Protein AF-A0A285R8T7-F1 (afdb_monomer_lite)

Secondary structure (DSSP, 8-state):
---HHHHHHHHHHHHHHHHH-TTS-HHHHHHHHHHHHHHHTTTTTEEEEEEEPTTS-EEEEEEE-TTTS-HHHHHHHHHHHHHHHHH-HHHHHHHHHHHHHHHHHHHHHHHHHHHHTT--HHHHHHHHT--HHHHHHHHHHHHTSSSHHHHHHHHHHHHHHHHHTT-

Foldseek 3Di:
DDDVVLVVLLVVLLVLVCVVPVVADSVRSVQVLQVVLCVVVVNAQWDFDQDQAPVRHTDTDTGRPVVPDDSVSSSVSSVVVSVVCVVDVPVVVVVVVVVVVVVVLVLLVQLVVCVVVVDDLVVSCVSSVHDSVVSVVSVVVVVVPPPPVVSVVVVVVVVVVVVVVVD

Structure (mmCIF, N/CA/C/O backbone):
data_AF-A0A285R8T7-F1
#
_entry.id   AF-A0A285R8T7-F1
#
loop_
_atom_site.group_PDB
_atom_site.id
_atom_site.type_symbol
_atom_site.label_atom_id
_atom_site.label_alt_id
_atom_site.label_comp_id
_atom_site.label_asym_id
_atom_site.label_entity_id
_atom_site.label_seq_id
_atom_site.pdbx_PDB_ins_code
_atom_site.Cartn_x
_atom_site.Cartn_y
_atom_site.Cartn_z
_atom_site.occupancy
_atom_site.B_iso_or_equiv
_atom_site.auth_seq_id
_atom_site.auth_comp_id
_atom_site.auth_asym_id
_atom_site.auth_atom_id
_atom_site.pdbx_PDB_model_num
ATOM 1 N N . MET A 1 1 ? 15.271 12.298 -16.876 1.00 54.25 1 MET A N 1
ATOM 2 C CA . MET A 1 1 ? 14.530 12.429 -18.155 1.00 54.25 1 MET A CA 1
ATOM 3 C C . MET A 1 1 ? 13.288 11.548 -18.054 1.00 54.25 1 MET A C 1
ATOM 5 O O . MET A 1 1 ? 13.435 10.406 -17.632 1.00 54.25 1 MET A O 1
ATOM 9 N N . ARG A 1 2 ? 12.085 12.080 -18.316 1.00 66.31 2 ARG A N 1
ATOM 10 C CA . ARG A 1 2 ? 10.830 11.311 -18.212 1.00 66.31 2 ARG A CA 1
ATOM 11 C C . ARG A 1 2 ? 10.727 10.376 -19.415 1.00 66.31 2 ARG A C 1
ATOM 13 O O . ARG A 1 2 ? 10.645 10.841 -20.545 1.00 66.31 2 ARG A O 1
ATOM 20 N N . GLU A 1 3 ? 10.788 9.076 -19.171 1.00 82.69 3 GLU A N 1
ATOM 21 C CA . GLU A 1 3 ? 10.690 8.046 -20.201 1.00 82.69 3 GLU A CA 1
ATOM 22 C C . GLU A 1 3 ? 9.263 7.488 -20.184 1.00 82.69 3 GLU A C 1
ATOM 24 O O . GLU A 1 3 ? 8.899 6.763 -19.264 1.00 82.69 3 GLU A O 1
ATOM 29 N N . HIS A 1 4 ? 8.434 7.816 -21.178 1.00 80.50 4 HIS A N 1
ATOM 30 C CA . HIS A 1 4 ? 7.026 7.388 -21.193 1.00 80.50 4 HIS A CA 1
ATOM 31 C C . HIS A 1 4 ? 6.844 5.863 -21.144 1.00 80.50 4 HIS A C 1
ATOM 33 O O . HIS A 1 4 ? 5.879 5.381 -20.552 1.00 80.50 4 HIS A O 1
ATOM 39 N N . ALA A 1 5 ? 7.788 5.100 -21.703 1.00 88.94 5 ALA A N 1
ATOM 40 C CA . ALA A 1 5 ? 7.768 3.641 -21.651 1.00 88.94 5 ALA A CA 1
ATOM 41 C C . ALA A 1 5 ? 7.889 3.090 -20.217 1.00 88.94 5 ALA A C 1
ATOM 43 O O . ALA A 1 5 ? 7.382 2.006 -19.940 1.00 88.94 5 ALA A O 1
ATOM 44 N N . ARG A 1 6 ? 8.480 3.850 -19.284 1.00 89.25 6 ARG A N 1
ATOM 45 C CA . ARG A 1 6 ? 8.614 3.446 -17.879 1.00 89.25 6 ARG A CA 1
ATOM 46 C C . ARG A 1 6 ? 7.274 3.299 -17.177 1.00 89.25 6 ARG A C 1
ATOM 48 O O . ARG A 1 6 ? 7.081 2.354 -16.426 1.00 89.25 6 ARG A O 1
ATOM 55 N N . ILE A 1 7 ? 6.336 4.202 -17.460 1.00 90.56 7 ILE A N 1
ATOM 56 C CA . ILE A 1 7 ? 4.991 4.143 -16.875 1.00 90.56 7 ILE A CA 1
ATOM 57 C C . ILE A 1 7 ? 4.321 2.821 -17.256 1.00 90.56 7 ILE A C 1
ATOM 59 O O . ILE A 1 7 ? 3.736 2.165 -16.404 1.00 90.56 7 ILE A O 1
ATOM 63 N N . GLN A 1 8 ? 4.459 2.403 -18.517 1.00 92.88 8 GLN A N 1
ATOM 64 C CA . GLN A 1 8 ? 3.893 1.138 -18.987 1.00 92.88 8 GLN A CA 1
ATOM 65 C C . GLN A 1 8 ? 4.530 -0.062 -18.284 1.00 92.88 8 GLN A C 1
ATOM 67 O O . GLN A 1 8 ? 3.809 -0.937 -17.823 1.00 92.88 8 GLN A O 1
ATOM 72 N N . ARG A 1 9 ? 5.859 -0.072 -18.113 1.00 95.00 9 ARG A N 1
ATOM 73 C CA . ARG A 1 9 ? 6.549 -1.148 -17.383 1.00 95.00 9 ARG A CA 1
ATOM 74 C C . ARG A 1 9 ? 6.118 -1.226 -15.920 1.00 95.00 9 ARG A C 1
ATOM 76 O O . ARG A 1 9 ? 5.801 -2.311 -15.447 1.00 95.00 9 ARG A O 1
ATOM 83 N N . ILE A 1 10 ? 6.021 -0.086 -15.232 1.00 94.94 10 ILE A N 1
ATOM 84 C CA . ILE A 1 10 ? 5.521 -0.021 -13.850 1.00 94.94 10 ILE A CA 1
ATOM 85 C C . ILE A 1 10 ? 4.093 -0.574 -13.763 1.00 94.94 10 ILE A C 1
ATOM 87 O O . ILE A 1 10 ? 3.811 -1.378 -12.880 1.00 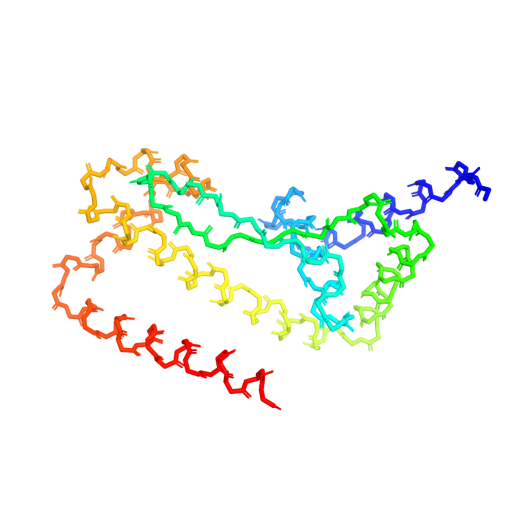94.94 10 ILE A O 1
ATOM 91 N N . LEU A 1 11 ? 3.199 -0.184 -14.678 1.00 94.75 11 LEU A N 1
ATOM 92 C CA . LEU A 1 11 ? 1.827 -0.697 -14.698 1.00 94.75 11 LEU A CA 1
ATOM 93 C C . LEU A 1 11 ? 1.783 -2.212 -14.937 1.00 94.75 11 LEU A C 1
ATOM 95 O O . LEU A 1 11 ? 1.059 -2.903 -14.227 1.00 94.75 11 LEU A O 1
ATOM 99 N N . SER A 1 12 ? 2.590 -2.739 -15.862 1.00 95.88 12 SER A N 1
ATOM 100 C CA . SER A 1 12 ? 2.684 -4.184 -16.104 1.00 95.88 12 SER A CA 1
ATOM 101 C C . SER A 1 12 ? 3.228 -4.954 -14.895 1.00 95.88 12 SER A C 1
ATOM 103 O O . SER A 1 12 ? 2.741 -6.043 -14.590 1.00 95.88 12 SER A O 1
ATOM 105 N N . LEU A 1 13 ? 4.208 -4.397 -14.176 1.00 96.50 13 LEU A N 1
ATOM 106 C CA . LEU A 1 13 ? 4.719 -4.990 -12.937 1.00 96.50 13 LEU A CA 1
ATOM 107 C C . LEU A 1 13 ? 3.644 -5.005 -11.844 1.00 96.50 13 LEU A C 1
ATOM 109 O O . LEU A 1 13 ? 3.430 -6.034 -11.210 1.00 96.50 13 LEU A O 1
ATOM 113 N N . LEU A 1 14 ? 2.924 -3.894 -11.660 1.00 95.62 14 LEU A N 1
ATOM 114 C CA . LEU A 1 14 ? 1.816 -3.808 -10.705 1.00 95.62 14 LEU A CA 1
ATOM 115 C C . LEU A 1 14 ? 0.701 -4.804 -11.029 1.00 95.62 14 LEU A C 1
ATOM 117 O O . LEU A 1 14 ? 0.209 -5.471 -10.125 1.00 95.62 14 LEU A O 1
ATOM 121 N N . GLU A 1 15 ? 0.325 -4.931 -12.302 1.00 94.94 15 GLU A N 1
ATOM 122 C CA . GLU A 1 15 ? -0.657 -5.918 -12.753 1.00 94.94 15 GLU A CA 1
ATOM 123 C C . GLU A 1 15 ? -0.190 -7.347 -12.448 1.00 94.94 15 GLU A C 1
ATOM 125 O O . GLU A 1 15 ? -0.957 -8.137 -11.902 1.00 94.94 15 GLU A O 1
ATOM 130 N N . THR A 1 16 ? 1.080 -7.658 -12.722 1.00 94.50 16 THR A N 1
ATOM 131 C CA . THR A 1 16 ? 1.664 -8.980 -12.445 1.00 94.50 16 THR A CA 1
ATOM 132 C C . THR A 1 16 ? 1.608 -9.316 -10.956 1.00 94.50 16 THR A C 1
ATOM 134 O O . THR A 1 16 ? 1.197 -10.414 -10.588 1.00 94.50 16 THR A O 1
ATOM 137 N N . ILE A 1 17 ? 1.985 -8.373 -10.089 1.00 93.25 17 ILE A N 1
ATOM 138 C CA . ILE A 1 17 ? 1.919 -8.561 -8.633 1.00 93.25 17 ILE A CA 1
ATOM 139 C C . ILE A 1 17 ? 0.458 -8.711 -8.188 1.00 93.25 17 ILE A C 1
ATOM 141 O O . ILE A 1 17 ? 0.143 -9.569 -7.366 1.00 93.25 17 ILE A O 1
ATOM 145 N N . TRP A 1 18 ? -0.455 -7.916 -8.748 1.00 92.88 18 TRP A N 1
ATOM 146 C CA . TRP A 1 18 ? -1.866 -7.969 -8.377 1.00 92.88 18 TRP A CA 1
ATOM 147 C C . TRP A 1 18 ? -2.524 -9.303 -8.741 1.00 92.88 18 TRP A C 1
ATOM 149 O O . TRP A 1 18 ? -3.282 -9.852 -7.945 1.00 92.88 18 TRP A O 1
ATOM 159 N N . GLN A 1 19 ? -2.182 -9.873 -9.899 1.00 89.25 19 GLN A N 1
ATOM 160 C CA . GLN A 1 19 ? -2.667 -11.190 -10.324 1.00 89.25 19 GLN A CA 1
ATOM 161 C C . GLN A 1 19 ? -2.243 -12.322 -9.373 1.00 89.25 19 GLN A C 1
ATOM 163 O O . GLN A 1 19 ? -2.937 -13.333 -9.291 1.00 89.25 19 GLN A O 1
ATOM 168 N N . GLN A 1 20 ? -1.146 -12.153 -8.627 1.00 88.06 20 GLN A N 1
ATOM 169 C CA . GLN A 1 20 ? -0.712 -13.111 -7.602 1.00 88.06 20 GLN A CA 1
ATOM 170 C C . GLN A 1 20 ? -1.529 -12.997 -6.304 1.00 88.06 20 GLN A C 1
ATOM 172 O O . GLN A 1 20 ? -1.519 -13.917 -5.490 1.00 88.06 20 GLN A O 1
ATOM 177 N N . GLN A 1 21 ? -2.243 -11.886 -6.099 1.00 84.50 21 GLN A N 1
ATOM 178 C CA . GLN A 1 21 ? -3.022 -11.598 -4.891 1.00 84.50 21 GLN A CA 1
ATOM 179 C C . GLN A 1 21 ? -4.431 -11.089 -5.255 1.00 84.50 21 GLN A C 1
ATOM 181 O O . GLN A 1 21 ? -4.774 -9.945 -4.941 1.00 84.50 21 GLN A O 1
ATOM 186 N N . PRO A 1 22 ? -5.272 -11.919 -5.906 1.00 79.38 22 PRO A N 1
ATOM 187 C CA . PRO A 1 22 ? -6.556 -11.481 -6.462 1.00 79.38 22 PRO A CA 1
ATOM 188 C C . PRO A 1 22 ? -7.569 -11.015 -5.404 1.00 79.38 22 PRO A C 1
ATOM 190 O O . PRO A 1 22 ? -8.490 -10.269 -5.728 1.00 79.38 22 PRO A O 1
ATOM 193 N N . ASP A 1 23 ? -7.390 -11.418 -4.143 1.00 84.44 23 ASP A N 1
ATOM 194 C CA . ASP A 1 23 ? -8.256 -11.016 -3.028 1.00 84.44 23 ASP A CA 1
ATOM 195 C C . ASP A 1 23 ? -7.991 -9.578 -2.547 1.00 84.44 23 ASP A C 1
ATOM 197 O O . ASP A 1 23 ? -8.816 -8.987 -1.851 1.00 84.44 23 ASP A O 1
ATOM 201 N N . VAL A 1 24 ? -6.833 -9.006 -2.891 1.00 79.38 24 VAL A N 1
ATOM 202 C CA . VAL A 1 24 ? -6.428 -7.665 -2.457 1.00 79.38 24 VAL A CA 1
ATOM 203 C C . VAL A 1 24 ? -6.964 -6.643 -3.452 1.00 79.38 24 VAL A C 1
ATOM 205 O O . VAL A 1 24 ? -6.785 -6.787 -4.658 1.00 79.38 24 VAL A O 1
ATOM 208 N N . ARG A 1 25 ? -7.603 -5.561 -2.994 1.00 88.19 25 ARG A N 1
ATOM 209 C CA . ARG A 1 25 ? -8.014 -4.483 -3.911 1.00 88.19 25 ARG A CA 1
ATOM 210 C C . ARG A 1 25 ? -6.800 -3.682 -4.367 1.00 88.19 25 ARG A C 1
ATOM 212 O O . ARG A 1 25 ? -5.887 -3.442 -3.584 1.00 88.19 25 ARG A O 1
ATOM 219 N N . PHE A 1 26 ? -6.833 -3.157 -5.591 1.00 86.94 26 PHE A N 1
ATOM 220 C CA . PHE A 1 26 ? -5.710 -2.410 -6.172 1.00 86.94 26 PHE A CA 1
ATOM 221 C C . PHE A 1 26 ? -5.140 -1.313 -5.247 1.00 86.94 26 PHE A C 1
ATOM 223 O O . PHE A 1 26 ? -3.935 -1.242 -5.041 1.00 86.94 26 PHE A O 1
ATOM 230 N N . ASN A 1 27 ? -5.985 -0.498 -4.608 1.00 86.00 27 ASN A N 1
ATOM 231 C CA . ASN A 1 27 ? -5.502 0.560 -3.707 1.00 86.00 27 ASN A CA 1
ATOM 232 C C . ASN A 1 27 ? -4.835 0.014 -2.431 1.00 86.00 27 ASN A C 1
ATOM 234 O O . ASN A 1 27 ? -3.883 0.617 -1.937 1.00 86.00 27 ASN A O 1
ATOM 238 N N . GLN A 1 28 ? -5.306 -1.127 -1.916 1.00 81.19 28 GLN A N 1
ATOM 239 C CA . GLN A 1 28 ? -4.673 -1.811 -0.783 1.00 81.19 28 GLN A CA 1
ATOM 240 C C . GLN A 1 28 ? -3.317 -2.377 -1.201 1.00 81.19 28 GLN A C 1
ATOM 242 O O . GLN A 1 28 ? -2.335 -2.175 -0.495 1.00 81.19 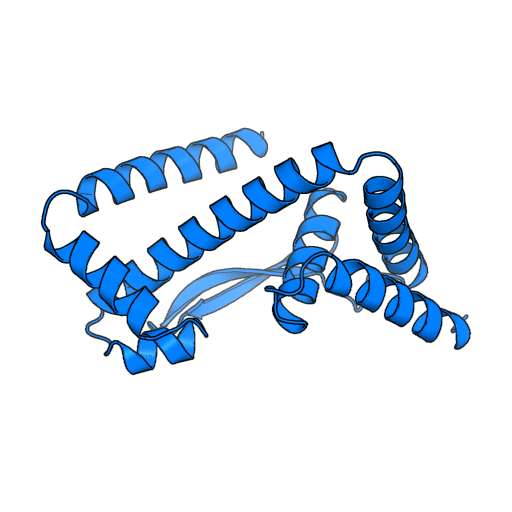28 GLN A O 1
ATOM 247 N N . LEU A 1 29 ? -3.230 -2.978 -2.393 1.00 89.38 29 LEU A N 1
ATOM 248 C CA . LEU A 1 29 ? -1.960 -3.427 -2.959 1.00 89.38 29 LEU A CA 1
ATOM 249 C C . LEU A 1 29 ? -0.954 -2.270 -3.032 1.00 89.38 29 LEU A C 1
ATOM 251 O O . LEU A 1 29 ? 0.174 -2.404 -2.567 1.00 89.38 29 LEU A O 1
ATOM 255 N N . ILE A 1 30 ? -1.363 -1.116 -3.564 1.00 90.06 30 ILE A N 1
ATOM 256 C CA . ILE A 1 30 ? -0.498 0.067 -3.654 1.00 90.06 30 ILE A CA 1
ATOM 257 C C . ILE A 1 30 ? -0.034 0.533 -2.268 1.00 90.06 30 ILE A C 1
ATOM 259 O O . ILE A 1 30 ? 1.149 0.823 -2.095 1.00 90.06 30 ILE A O 1
ATOM 263 N N . SER A 1 31 ? -0.929 0.578 -1.279 1.00 83.56 31 SER A N 1
ATOM 264 C CA . SER A 1 31 ? -0.571 0.932 0.100 1.00 83.56 31 SER A CA 1
ATOM 265 C C . SER A 1 31 ? 0.434 -0.058 0.702 1.00 83.56 31 SER A C 1
ATOM 267 O O . SER A 1 31 ? 1.459 0.358 1.247 1.00 83.56 31 SER A O 1
ATOM 269 N N . ASN A 1 32 ? 0.215 -1.360 0.516 1.00 85.12 32 ASN A N 1
ATOM 270 C CA . ASN A 1 32 ? 1.119 -2.405 0.993 1.00 85.12 32 ASN A CA 1
ATOM 271 C C . ASN A 1 32 ? 2.508 -2.278 0.357 1.00 85.12 32 ASN A C 1
ATOM 273 O O . ASN A 1 32 ? 3.518 -2.292 1.060 1.00 85.12 32 ASN A O 1
ATOM 277 N N . LEU A 1 33 ? 2.573 -2.067 -0.960 1.00 90.38 33 LEU A N 1
ATOM 278 C CA . LEU A 1 33 ? 3.834 -1.884 -1.680 1.00 90.38 33 LEU A CA 1
ATOM 279 C C . LEU A 1 33 ? 4.598 -0.638 -1.204 1.00 90.38 33 LEU A C 1
ATOM 281 O O . LEU A 1 33 ? 5.819 -0.686 -1.062 1.00 90.38 33 LEU A O 1
ATOM 285 N N . GLN A 1 34 ? 3.901 0.464 -0.906 1.00 88.00 34 GLN A N 1
ATOM 286 C CA . GLN A 1 34 ? 4.519 1.657 -0.316 1.00 88.00 34 GLN A CA 1
ATOM 287 C C . GLN A 1 34 ? 5.132 1.364 1.056 1.00 88.00 34 GLN A C 1
ATOM 289 O O . GLN A 1 34 ? 6.266 1.766 1.333 1.00 88.00 34 GLN A O 1
ATOM 294 N N . HIS A 1 35 ? 4.393 0.655 1.913 1.00 82.50 35 HIS A N 1
ATOM 295 C CA . HIS A 1 35 ? 4.879 0.255 3.229 1.00 82.50 35 HIS A CA 1
ATOM 296 C C . HIS A 1 35 ? 6.104 -0.655 3.128 1.00 82.50 35 HIS A C 1
ATOM 298 O O . HIS A 1 35 ? 7.103 -0.399 3.802 1.00 82.50 35 HIS A O 1
ATOM 304 N N . MET A 1 36 ? 6.060 -1.661 2.253 1.00 85.81 36 MET A N 1
ATOM 305 C CA . MET A 1 36 ? 7.173 -2.580 2.010 1.00 85.81 36 MET A CA 1
ATOM 306 C C . MET A 1 36 ? 8.420 -1.849 1.512 1.00 85.81 36 MET A C 1
ATOM 308 O O . MET A 1 36 ? 9.508 -2.065 2.045 1.00 85.81 36 MET A O 1
ATOM 312 N N . TYR A 1 37 ? 8.270 -0.956 0.530 1.00 87.88 37 TYR A N 1
ATOM 313 C CA . TYR A 1 37 ? 9.386 -0.162 0.021 1.00 87.88 37 TYR A CA 1
ATOM 314 C C . TYR A 1 37 ? 10.013 0.679 1.131 1.00 87.88 37 TYR A C 1
ATOM 316 O O . TYR A 1 37 ? 11.231 0.678 1.301 1.00 87.88 37 TYR A O 1
ATOM 324 N N . SER A 1 38 ? 9.186 1.381 1.911 1.00 84.12 38 SER A N 1
ATOM 325 C CA . SER A 1 38 ? 9.670 2.213 3.011 1.00 84.12 38 SER A CA 1
ATOM 326 C C . SER A 1 38 ? 10.418 1.377 4.055 1.00 84.12 38 SER A C 1
ATOM 328 O O . SER A 1 38 ? 11.512 1.757 4.462 1.00 84.12 38 SER A O 1
ATOM 330 N N . ALA A 1 39 ? 9.888 0.208 4.430 1.00 81.56 39 ALA A N 1
ATOM 331 C CA . ALA A 1 39 ? 10.524 -0.698 5.386 1.00 81.56 39 ALA A CA 1
ATOM 332 C C . ALA A 1 39 ? 11.890 -1.217 4.902 1.00 81.56 39 ALA A C 1
ATOM 334 O O . ALA A 1 39 ? 12.845 -1.224 5.671 1.00 81.56 39 ALA A O 1
ATOM 335 N N . GLN A 1 40 ? 12.013 -1.582 3.621 1.00 83.56 40 GLN A N 1
ATOM 336 C CA . GLN A 1 40 ? 13.272 -2.074 3.038 1.00 83.56 40 GLN A CA 1
ATOM 337 C C . GLN A 1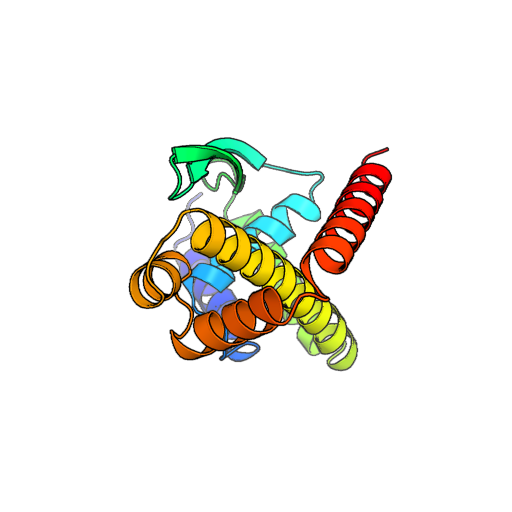 40 ? 14.344 -0.989 2.863 1.00 83.56 40 GLN A C 1
ATOM 339 O O . GLN A 1 40 ? 15.501 -1.306 2.609 1.00 83.56 40 GLN A O 1
ATOM 344 N N . ASN A 1 41 ? 13.966 0.285 2.982 1.00 83.31 41 ASN A N 1
ATOM 345 C CA . ASN A 1 41 ? 14.845 1.431 2.767 1.00 83.31 41 ASN A CA 1
ATOM 346 C C . ASN A 1 41 ? 14.923 2.316 4.023 1.00 83.31 41 ASN A C 1
ATOM 348 O O . ASN A 1 41 ? 14.865 3.537 3.913 1.00 83.31 41 ASN A O 1
ATOM 352 N N . GLU A 1 42 ? 14.998 1.720 5.217 1.00 80.25 42 GLU A N 1
ATOM 353 C CA . GLU A 1 42 ? 15.204 2.440 6.493 1.00 80.25 42 GLU A CA 1
ATOM 354 C C . GLU A 1 42 ? 14.137 3.518 6.789 1.00 80.25 42 GLU A C 1
ATOM 356 O O . GLU A 1 42 ? 14.402 4.565 7.379 1.00 80.25 42 GLU A O 1
ATOM 361 N N . GLY A 1 43 ? 12.895 3.293 6.356 1.00 70.25 43 GLY A N 1
ATOM 362 C CA . GLY A 1 43 ? 11.821 4.277 6.489 1.00 70.25 43 GLY A CA 1
ATOM 363 C C . GLY A 1 43 ? 11.902 5.418 5.472 1.00 70.25 43 GLY A C 1
ATOM 364 O O . GLY A 1 43 ? 11.343 6.491 5.711 1.00 70.25 43 GLY A O 1
ATOM 365 N N . TYR A 1 44 ? 12.574 5.218 4.334 1.00 75.94 44 TYR A N 1
ATOM 366 C CA . TYR A 1 44 ? 12.660 6.207 3.261 1.00 75.94 44 TYR A CA 1
ATOM 367 C C . TYR A 1 44 ? 11.284 6.757 2.884 1.00 75.94 44 TYR A C 1
ATOM 369 O O . TYR A 1 44 ? 10.304 6.013 2.778 1.00 75.94 44 TYR A O 1
ATOM 377 N N . GLY A 1 45 ? 11.225 8.078 2.687 1.00 68.00 45 GLY A N 1
ATOM 378 C CA . GLY A 1 45 ? 10.027 8.796 2.253 1.00 68.00 45 GLY A CA 1
ATOM 379 C C . GLY A 1 45 ? 8.839 8.692 3.213 1.00 68.00 45 GLY A C 1
ATOM 380 O O . GLY A 1 45 ? 7.763 9.176 2.869 1.00 68.00 45 GLY A O 1
ATOM 381 N N . LYS A 1 46 ? 9.018 8.092 4.400 1.00 71.44 46 LYS A N 1
ATOM 382 C CA . LYS A 1 46 ? 7.979 7.922 5.411 1.00 71.44 46 LYS A CA 1
ATOM 383 C C . LYS A 1 46 ? 7.656 9.275 6.022 1.00 71.44 46 LYS A C 1
ATOM 385 O O . LYS A 1 46 ? 8.395 9.797 6.859 1.00 71.44 46 LYS A O 1
ATOM 390 N N . ARG A 1 47 ? 6.530 9.852 5.622 1.00 70.50 47 ARG A N 1
ATOM 391 C CA . ARG A 1 47 ? 6.002 11.048 6.280 1.00 70.50 47 ARG A CA 1
ATOM 392 C C . ARG A 1 47 ? 5.114 10.618 7.427 1.00 70.50 47 ARG A C 1
ATOM 394 O O . ARG A 1 47 ? 4.151 9.900 7.208 1.00 70.50 47 ARG A O 1
ATOM 401 N N . LYS A 1 48 ? 5.439 11.054 8.644 1.00 69.00 48 LYS A N 1
ATOM 402 C CA . LYS A 1 48 ? 4.529 10.914 9.783 1.00 69.00 48 LYS A CA 1
ATOM 403 C C . LYS A 1 48 ? 3.437 11.962 9.627 1.00 69.00 48 LYS A C 1
ATOM 405 O O . LYS A 1 48 ? 3.735 13.157 9.629 1.00 69.00 48 LYS A O 1
ATOM 410 N N . MET A 1 49 ? 2.201 11.520 9.472 1.00 71.75 49 MET A N 1
ATOM 411 C CA . MET A 1 49 ? 1.037 12.386 9.571 1.00 71.75 49 MET A CA 1
ATOM 412 C C . MET A 1 49 ? 0.185 11.943 10.746 1.00 71.75 49 MET A C 1
ATOM 414 O O . MET A 1 49 ? 0.163 10.777 11.124 1.00 71.75 49 MET A O 1
ATOM 418 N N . LYS A 1 50 ? -0.489 12.915 11.347 1.00 73.75 50 LYS A N 1
ATOM 419 C CA . LYS A 1 50 ? -1.552 12.651 12.302 1.00 73.75 50 LYS A CA 1
ATOM 420 C C . LYS A 1 50 ? -2.840 12.667 11.509 1.00 73.75 50 LYS A C 1
ATOM 422 O O . LYS A 1 50 ? -3.303 13.736 11.117 1.00 73.75 50 LYS A O 1
ATOM 427 N N . GLU A 1 51 ? -3.365 11.491 11.219 1.00 71.56 51 GLU A N 1
ATOM 428 C CA . GLU A 1 51 ? -4.704 11.375 10.664 1.00 71.56 51 GLU A CA 1
ATOM 429 C C . GLU A 1 51 ? -5.696 11.307 11.812 1.00 71.56 51 GLU A C 1
ATOM 431 O O . GLU A 1 51 ? -5.442 10.674 12.836 1.00 71.56 51 GLU A O 1
ATOM 436 N N . GLN A 1 52 ? -6.827 11.986 11.659 1.00 64.06 52 GLN A N 1
ATOM 437 C CA . GLN A 1 52 ? -7.960 11.709 12.523 1.00 64.06 52 GLN A CA 1
ATOM 438 C C . GLN A 1 52 ? -8.588 10.417 12.027 1.00 64.06 52 GLN A C 1
ATOM 440 O O . GLN A 1 52 ? -9.058 10.347 10.891 1.00 64.06 52 GLN A O 1
ATOM 445 N N . ASP A 1 53 ? -8.575 9.393 12.875 1.00 60.50 53 ASP A N 1
ATOM 446 C CA . ASP A 1 53 ? -9.390 8.219 12.624 1.00 60.50 53 ASP A CA 1
ATOM 447 C C . ASP A 1 53 ? -10.878 8.600 12.616 1.00 60.50 53 ASP A C 1
ATOM 449 O O . ASP A 1 53 ? -11.288 9.710 12.968 1.00 60.50 53 ASP A O 1
ATOM 453 N N . PHE A 1 54 ? -11.722 7.651 12.230 1.00 51.38 54 PHE A N 1
ATOM 454 C CA . PHE A 1 54 ? -13.170 7.846 12.182 1.00 51.38 54 PHE A CA 1
ATOM 455 C C . PHE A 1 54 ? -13.804 8.180 13.553 1.00 51.38 54 PHE A C 1
ATOM 457 O O . PHE A 1 54 ? -14.966 8.579 13.624 1.00 51.38 54 PHE A O 1
ATOM 464 N N . LEU A 1 55 ? -13.054 8.040 14.652 1.00 63.38 55 LEU A N 1
ATOM 465 C CA . LEU A 1 55 ? -13.452 8.414 16.012 1.00 63.38 55 LEU A CA 1
ATOM 466 C C . LEU A 1 55 ? -12.914 9.786 16.427 1.00 63.38 55 LEU A C 1
ATOM 468 O O . LEU A 1 55 ? -13.061 10.181 17.585 1.00 63.38 55 LEU A O 1
ATOM 472 N N . GLY A 1 56 ? -12.300 10.517 15.495 1.00 68.06 56 GLY A N 1
ATOM 473 C CA . GLY A 1 56 ? -11.686 11.817 15.733 1.00 68.06 56 GLY A CA 1
ATOM 474 C C . GLY A 1 56 ? -10.394 11.737 16.544 1.00 68.06 56 GLY A C 1
ATOM 475 O O . GLY A 1 56 ? -9.903 12.769 17.004 1.00 68.06 56 GLY A O 1
ATOM 476 N N . LYS A 1 57 ? -9.835 10.539 16.753 1.00 68.50 57 LYS A N 1
ATOM 477 C CA . LYS A 1 57 ? -8.578 10.364 17.472 1.00 68.50 57 LYS A CA 1
ATOM 478 C C . LYS A 1 57 ? -7.415 10.491 16.501 1.00 68.50 57 LYS A C 1
ATOM 480 O O . LYS A 1 57 ? -7.413 9.886 15.436 1.00 68.50 57 LYS A O 1
ATOM 485 N N . GLU A 1 58 ? -6.398 11.246 16.902 1.00 71.25 58 GLU A N 1
ATOM 486 C CA . GLU A 1 58 ? -5.144 11.296 16.156 1.00 71.25 58 GLU A CA 1
ATOM 487 C C . GLU A 1 58 ? -4.466 9.921 16.189 1.00 71.25 58 GLU A C 1
ATOM 489 O O . GLU A 1 58 ? -4.117 9.398 17.255 1.00 71.25 58 GLU A O 1
ATOM 494 N N . VAL A 1 59 ? -4.294 9.339 15.010 1.00 63.06 59 VAL A N 1
ATOM 495 C CA . VAL A 1 59 ? -3.524 8.127 14.772 1.00 63.06 59 VAL A CA 1
ATOM 496 C C . VAL A 1 59 ? -2.328 8.505 13.915 1.00 63.06 59 VAL A C 1
ATOM 498 O O . VAL A 1 59 ? -2.449 9.253 12.943 1.00 63.06 59 VAL A O 1
ATOM 501 N N . ASP A 1 60 ? -1.161 7.994 14.295 1.00 61.34 60 ASP A N 1
ATOM 502 C CA . ASP A 1 60 ? 0.034 8.128 13.476 1.00 61.34 60 ASP A CA 1
ATOM 503 C C . ASP A 1 60 ? -0.165 7.306 12.200 1.00 61.34 60 ASP A C 1
ATOM 505 O O . ASP A 1 60 ? -0.171 6.073 12.236 1.00 61.34 60 ASP A O 1
ATOM 509 N N . SER A 1 61 ? -0.337 7.994 11.076 1.00 61.25 61 SER A N 1
ATOM 510 C CA . SER A 1 61 ? -0.291 7.400 9.749 1.00 61.25 61 SER A CA 1
ATOM 511 C C . SER A 1 61 ? 1.078 7.658 9.132 1.00 61.25 61 SER A C 1
ATOM 513 O O . SER A 1 61 ? 1.814 8.591 9.490 1.00 61.25 61 SER A O 1
ATOM 515 N N . SER A 1 62 ? 1.456 6.792 8.200 1.00 64.00 62 SER A N 1
ATOM 516 C CA . SER A 1 62 ? 2.626 7.051 7.387 1.00 64.00 62 SER A CA 1
ATOM 517 C C . SER A 1 62 ? 2.441 6.538 5.982 1.00 64.00 62 SER A C 1
ATOM 519 O O . SER A 1 62 ? 2.148 5.359 5.809 1.00 64.00 62 SER A O 1
ATOM 521 N N . TYR A 1 63 ? 2.690 7.395 5.004 1.00 67.75 63 TYR A N 1
ATOM 522 C CA . TYR A 1 63 ? 2.729 7.024 3.598 1.00 67.75 63 TYR A CA 1
ATOM 523 C C . TYR A 1 63 ? 4.120 7.278 3.029 1.00 67.75 63 TYR A C 1
ATOM 525 O O . TYR A 1 63 ? 4.909 8.062 3.573 1.00 67.75 63 TYR A O 1
ATOM 533 N N . LEU A 1 64 ? 4.406 6.589 1.929 1.00 77.44 64 LEU A N 1
ATOM 534 C CA . LEU A 1 64 ? 5.591 6.835 1.130 1.00 77.44 64 LEU A CA 1
ATOM 535 C C . LEU A 1 64 ? 5.333 8.048 0.241 1.00 77.44 64 LEU A C 1
ATOM 537 O O . LEU A 1 64 ? 4.415 8.047 -0.579 1.00 77.44 64 LEU A O 1
ATOM 541 N N . ASP A 1 65 ? 6.143 9.088 0.393 1.00 78.44 65 ASP A N 1
ATOM 542 C CA . ASP A 1 65 ? 6.035 10.256 -0.466 1.00 78.44 65 ASP A CA 1
ATOM 543 C C . ASP A 1 65 ? 6.636 9.995 -1.858 1.00 78.44 65 ASP A C 1
ATOM 545 O O . ASP A 1 65 ? 7.844 10.131 -2.084 1.00 78.44 65 ASP A O 1
ATOM 549 N N . PHE A 1 66 ? 5.766 9.660 -2.812 1.00 81.38 66 PHE A N 1
ATOM 550 C CA . PHE A 1 66 ? 6.145 9.447 -4.206 1.00 81.38 66 PHE A CA 1
ATOM 551 C C . PHE A 1 66 ? 6.697 10.693 -4.910 1.00 81.38 66 PHE A C 1
ATOM 553 O O . PHE A 1 66 ? 7.340 10.542 -5.943 1.00 81.38 66 PHE A O 1
ATOM 560 N N . PHE A 1 67 ? 6.529 11.911 -4.377 1.00 80.00 67 PHE A N 1
ATOM 561 C CA . PHE A 1 67 ? 7.141 13.098 -4.989 1.00 80.00 67 PHE A CA 1
ATOM 562 C C . PHE A 1 67 ? 8.673 13.073 -4.931 1.00 80.00 67 PHE A C 1
ATOM 564 O O . PHE A 1 67 ? 9.323 13.704 -5.766 1.00 80.00 67 PHE A O 1
ATOM 571 N N . TYR A 1 68 ? 9.248 12.356 -3.961 1.00 80.62 68 TYR A N 1
ATOM 572 C CA . TYR A 1 68 ? 10.700 12.234 -3.794 1.00 80.62 68 TYR A CA 1
ATOM 573 C C . TYR A 1 68 ? 11.238 10.880 -4.247 1.00 80.62 68 TYR A C 1
ATOM 575 O O . TYR A 1 68 ? 12.449 10.735 -4.412 1.00 80.62 68 TYR A O 1
ATOM 583 N N . LEU A 1 69 ? 10.357 9.904 -4.477 1.00 86.12 69 LEU A N 1
ATOM 584 C CA . LEU A 1 69 ? 10.748 8.620 -5.027 1.00 86.12 69 LEU A CA 1
ATOM 585 C C . LEU A 1 69 ? 10.868 8.710 -6.547 1.00 86.12 69 LEU A C 1
ATOM 587 O O . LEU A 1 69 ? 9.892 8.918 -7.259 1.00 86.12 69 LEU A O 1
ATOM 591 N N . GLU A 1 70 ? 12.077 8.502 -7.053 1.00 88.81 70 GLU A N 1
ATOM 592 C CA . GLU A 1 70 ? 12.293 8.399 -8.490 1.00 88.81 70 GLU A CA 1
ATOM 593 C C . GLU A 1 70 ? 11.675 7.112 -9.048 1.00 88.81 70 GLU A C 1
ATOM 595 O O . GLU A 1 70 ? 11.932 6.022 -8.533 1.00 88.81 70 GLU A O 1
ATOM 600 N N . ASP A 1 71 ? 10.958 7.230 -10.170 1.00 90.56 71 ASP A N 1
ATOM 601 C CA . ASP A 1 71 ? 10.314 6.106 -10.862 1.00 90.56 71 ASP A CA 1
ATOM 602 C C . ASP A 1 71 ? 11.249 4.907 -11.088 1.00 90.56 71 ASP A C 1
ATOM 604 O O . ASP A 1 71 ? 10.803 3.771 -11.038 1.00 90.56 71 ASP A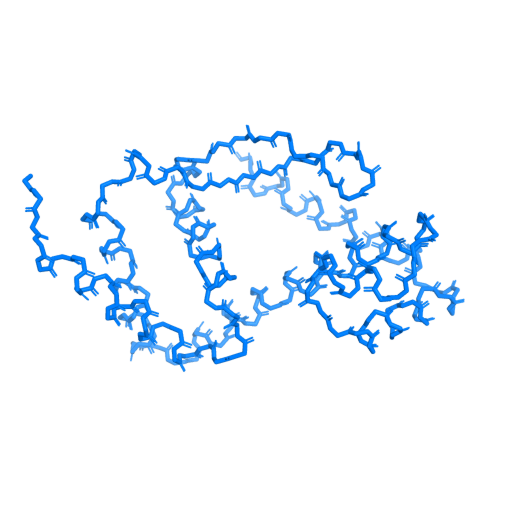 O 1
ATOM 608 N N . VAL A 1 72 ? 12.547 5.145 -11.330 1.00 91.44 72 VAL A N 1
ATOM 609 C CA . VAL A 1 72 ? 13.547 4.081 -11.559 1.00 91.44 72 VAL A CA 1
ATOM 610 C C . VAL A 1 72 ? 13.730 3.207 -10.319 1.00 91.44 72 VAL A C 1
ATOM 612 O O . VAL A 1 72 ? 13.864 1.992 -10.430 1.00 91.44 72 VAL A O 1
ATOM 615 N N . LYS A 1 73 ? 13.731 3.815 -9.130 1.00 91.56 73 LYS A N 1
ATOM 616 C CA . LYS A 1 73 ? 13.881 3.082 -7.868 1.00 91.56 73 LYS A CA 1
ATOM 617 C C . LYS A 1 73 ? 12.615 2.301 -7.541 1.00 91.56 73 LYS A C 1
ATOM 619 O O . LYS A 1 73 ? 12.696 1.169 -7.078 1.00 91.56 73 LYS A O 1
ATOM 624 N N . TRP A 1 74 ? 11.458 2.897 -7.824 1.00 92.75 74 TRP A N 1
ATOM 625 C CA . TRP A 1 74 ? 10.173 2.224 -7.680 1.00 92.75 74 TRP A CA 1
ATOM 626 C C . TRP A 1 74 ? 10.045 1.026 -8.626 1.00 92.75 74 TRP A C 1
ATOM 628 O O . TRP A 1 74 ? 9.716 -0.070 -8.189 1.00 92.75 74 TRP A O 1
ATOM 638 N N . GLU A 1 75 ? 10.375 1.217 -9.904 1.00 94.31 75 GLU A N 1
ATOM 639 C CA . GLU A 1 75 ? 10.389 0.165 -10.921 1.00 94.31 75 GLU A CA 1
ATOM 640 C C . GLU A 1 75 ? 11.293 -1.004 -10.511 1.00 94.31 75 GLU A C 1
ATOM 642 O O . GLU A 1 75 ? 10.837 -2.143 -10.500 1.00 94.31 75 GLU A O 1
ATOM 647 N N . ALA A 1 76 ? 12.534 -0.726 -10.094 1.00 93.88 76 ALA A N 1
ATOM 648 C CA . ALA A 1 76 ? 13.477 -1.756 -9.652 1.00 93.88 76 ALA A CA 1
ATOM 649 C C . ALA A 1 76 ? 12.976 -2.541 -8.427 1.00 93.88 76 ALA A C 1
ATOM 651 O O . ALA A 1 76 ? 13.182 -3.750 -8.326 1.00 93.88 76 ALA A O 1
ATOM 652 N N . PHE A 1 77 ? 12.297 -1.869 -7.497 1.00 94.81 77 PHE A N 1
ATOM 653 C CA . PHE A 1 77 ? 11.678 -2.535 -6.356 1.00 94.81 77 PHE A CA 1
ATOM 654 C C . PHE A 1 77 ? 10.557 -3.488 -6.782 1.00 94.81 77 PHE A C 1
ATOM 656 O O . PHE A 1 77 ? 10.554 -4.643 -6.353 1.00 94.81 77 PHE A O 1
ATOM 663 N N . LEU A 1 78 ? 9.637 -3.035 -7.640 1.00 95.50 78 LEU A N 1
ATOM 664 C CA . LEU A 1 78 ? 8.546 -3.874 -8.139 1.00 95.50 78 LEU A CA 1
ATOM 665 C C . LEU A 1 78 ? 9.073 -5.084 -8.919 1.00 95.50 78 LEU A C 1
ATOM 667 O O . LEU A 1 78 ? 8.599 -6.200 -8.717 1.00 95.50 78 LEU A O 1
ATOM 671 N N . ASP A 1 79 ? 10.085 -4.871 -9.759 1.00 95.62 79 ASP A N 1
ATOM 672 C CA . ASP A 1 79 ? 10.752 -5.937 -10.507 1.00 95.62 79 ASP A CA 1
ATOM 673 C C . ASP A 1 79 ? 11.357 -6.984 -9.560 1.00 95.62 79 ASP A C 1
ATOM 675 O O . ASP A 1 79 ? 11.132 -8.181 -9.720 1.00 95.62 79 ASP A O 1
ATOM 679 N N . SER A 1 80 ? 12.006 -6.543 -8.475 1.00 94.19 80 SER A N 1
ATOM 680 C CA . SER A 1 80 ? 12.566 -7.455 -7.470 1.00 94.19 80 SER A CA 1
ATOM 681 C C . SER A 1 80 ? 11.514 -8.335 -6.780 1.00 94.19 80 SER A C 1
ATOM 683 O O . SER A 1 80 ? 11.819 -9.467 -6.406 1.00 94.19 80 SER A O 1
ATOM 685 N N . ILE A 1 81 ? 10.280 -7.845 -6.610 1.00 92.56 81 ILE A N 1
ATOM 686 C CA . ILE A 1 81 ? 9.173 -8.635 -6.052 1.00 92.56 81 ILE A CA 1
ATOM 687 C C . ILE A 1 81 ? 8.748 -9.709 -7.052 1.00 92.56 81 ILE A C 1
ATOM 689 O O . ILE A 1 81 ? 8.610 -10.873 -6.680 1.00 92.56 81 ILE A O 1
ATOM 693 N N . VAL A 1 82 ? 8.579 -9.330 -8.321 1.00 93.25 82 VAL A N 1
ATOM 694 C CA . VAL A 1 82 ? 8.199 -10.261 -9.390 1.00 93.25 82 VAL A CA 1
ATOM 695 C C . VAL A 1 82 ? 9.259 -11.348 -9.576 1.00 93.25 82 VAL A C 1
ATOM 697 O O . VAL A 1 82 ? 8.913 -12.521 -9.704 1.00 93.25 82 VAL A O 1
ATOM 700 N N . GLU A 1 83 ? 10.543 -10.994 -9.546 1.00 92.06 83 GLU A N 1
ATOM 701 C CA . GLU A 1 83 ? 11.636 -11.964 -9.666 1.00 92.06 83 GLU A CA 1
ATOM 702 C C . GLU A 1 83 ? 11.716 -12.907 -8.460 1.00 92.06 83 GLU A C 1
ATOM 704 O O . GLU A 1 83 ? 11.891 -14.112 -8.641 1.00 92.06 83 GLU A O 1
ATOM 709 N N . LYS A 1 84 ? 11.500 -12.410 -7.234 1.00 87.38 84 LYS A N 1
ATOM 710 C CA . LYS A 1 84 ? 11.409 -13.271 -6.041 1.00 87.38 84 LYS A CA 1
ATOM 711 C C . LYS A 1 84 ? 10.258 -14.271 -6.143 1.00 87.38 84 LYS A C 1
ATOM 713 O O . LYS A 1 84 ? 10.469 -15.450 -5.878 1.00 87.38 84 LYS A O 1
ATOM 718 N N . ALA A 1 85 ? 9.089 -13.827 -6.602 1.00 82.81 85 ALA A N 1
ATOM 719 C CA . ALA A 1 85 ? 7.928 -14.696 -6.791 1.00 82.81 85 ALA A CA 1
ATOM 720 C C . ALA A 1 85 ? 8.166 -15.801 -7.841 1.00 82.81 85 ALA A C 1
ATOM 722 O O . ALA A 1 85 ? 7.585 -16.879 -7.750 1.00 82.81 85 ALA A O 1
ATOM 723 N N . LYS A 1 86 ? 9.036 -15.559 -8.833 1.00 80.88 86 LYS A N 1
ATOM 724 C CA . LYS A 1 86 ? 9.454 -16.578 -9.813 1.00 80.88 86 LYS A CA 1
ATOM 725 C C . LYS A 1 86 ? 10.509 -17.538 -9.263 1.00 80.88 86 LYS A C 1
ATOM 727 O O . LYS A 1 86 ? 10.540 -18.694 -9.679 1.00 80.88 86 LYS A O 1
ATOM 732 N N . ALA A 1 87 ? 11.400 -17.048 -8.402 1.00 76.94 87 ALA A N 1
ATOM 733 C CA . ALA A 1 87 ? 12.533 -17.807 -7.884 1.00 76.94 87 ALA A CA 1
ATOM 734 C C . ALA A 1 87 ? 12.152 -18.758 -6.739 1.00 76.94 87 ALA A C 1
ATOM 736 O O . ALA A 1 87 ? 12.794 -19.797 -6.597 1.00 76.94 87 ALA A O 1
ATOM 737 N N . ASP A 1 88 ? 11.128 -18.422 -5.947 1.00 63.06 88 ASP A N 1
ATOM 738 C CA . ASP A 1 88 ? 10.697 -19.231 -4.804 1.00 63.06 88 ASP A CA 1
ATOM 739 C C . ASP A 1 88 ? 9.179 -19.085 -4.528 1.00 63.06 88 ASP A C 1
ATOM 741 O O . ASP A 1 88 ? 8.742 -18.158 -3.831 1.00 63.06 88 ASP A O 1
ATOM 745 N N . PRO A 1 89 ? 8.335 -19.972 -5.089 1.00 58.31 89 PRO A N 1
ATOM 746 C CA . PRO A 1 89 ? 6.890 -19.906 -4.888 1.00 58.31 89 PRO A CA 1
ATOM 747 C C . PRO A 1 89 ? 6.458 -20.190 -3.435 1.00 58.31 89 PRO A C 1
ATOM 749 O O . PRO A 1 89 ? 5.400 -19.709 -3.035 1.00 58.31 89 PRO A O 1
ATOM 752 N N . GLU A 1 90 ? 7.266 -20.889 -2.623 1.00 54.72 90 GLU A N 1
ATOM 753 C CA . GLU A 1 90 ? 6.933 -21.224 -1.225 1.00 54.72 90 GLU A CA 1
ATOM 754 C C . GLU A 1 90 ? 7.243 -20.065 -0.257 1.00 54.72 90 GLU A C 1
ATOM 756 O O . GLU A 1 90 ? 6.418 -19.732 0.595 1.00 54.72 90 GLU A O 1
ATOM 761 N N . ALA A 1 91 ? 8.361 -19.347 -0.437 1.00 53.16 91 ALA A N 1
ATOM 762 C CA . ALA A 1 91 ? 8.673 -18.144 0.357 1.00 53.16 91 ALA A CA 1
ATOM 763 C C . ALA A 1 91 ? 7.654 -17.000 0.148 1.00 53.16 91 ALA A C 1
ATOM 765 O O . ALA A 1 91 ? 7.460 -16.123 1.002 1.00 53.16 91 ALA A O 1
ATOM 766 N N . THR A 1 92 ? 6.977 -17.015 -1.001 1.00 52.25 92 THR A N 1
ATOM 767 C CA . THR A 1 92 ? 5.938 -16.046 -1.347 1.00 52.25 92 THR A CA 1
ATOM 768 C C . THR A 1 92 ? 4.686 -16.263 -0.495 1.00 52.25 92 THR A C 1
ATOM 770 O O . THR A 1 92 ? 4.130 -15.287 0.010 1.00 52.25 92 THR A O 1
ATOM 773 N N . GLU A 1 93 ? 4.283 -17.510 -0.232 1.00 51.28 93 GLU A N 1
ATOM 774 C CA . GLU A 1 93 ? 3.155 -17.815 0.661 1.00 51.28 93 GLU A CA 1
ATOM 775 C C . GLU A 1 93 ? 3.412 -17.355 2.096 1.00 51.28 93 GLU A C 1
ATOM 777 O O . GLU A 1 93 ? 2.518 -16.785 2.718 1.00 51.28 93 GLU A O 1
ATOM 782 N N . GLU A 1 94 ? 4.626 -17.534 2.615 1.00 48.53 94 GLU A N 1
ATOM 783 C CA . GLU A 1 94 ? 4.941 -17.199 4.005 1.00 48.53 94 GLU A CA 1
ATOM 784 C C . GLU A 1 94 ? 4.925 -15.679 4.247 1.00 48.53 94 GLU A C 1
ATOM 786 O O . GLU A 1 94 ? 4.268 -15.211 5.178 1.00 48.53 94 GLU A O 1
ATOM 791 N N . SER A 1 95 ? 5.507 -14.878 3.343 1.00 54.06 95 SER A N 1
ATOM 792 C CA . SER A 1 95 ? 5.421 -13.408 3.442 1.00 54.06 95 SER A CA 1
ATOM 793 C C . SER A 1 95 ? 4.002 -12.874 3.198 1.00 54.06 95 SER A C 1
ATOM 795 O O . SER A 1 95 ? 3.575 -11.905 3.831 1.00 54.06 95 SER A O 1
ATOM 797 N N . THR A 1 96 ? 3.232 -13.528 2.322 1.00 55.28 96 THR A N 1
ATOM 798 C CA . THR A 1 96 ? 1.836 -13.160 2.041 1.00 55.28 96 THR A CA 1
ATOM 799 C C . THR A 1 96 ? 0.933 -13.508 3.225 1.00 55.28 96 THR A C 1
ATOM 801 O O . THR A 1 96 ? 0.027 -12.745 3.561 1.00 55.28 96 THR A O 1
ATOM 804 N N . ASN A 1 97 ? 1.209 -14.618 3.910 1.00 51.88 97 ASN A N 1
ATOM 805 C CA . ASN A 1 97 ? 0.513 -15.032 5.122 1.00 51.88 97 ASN A CA 1
ATOM 806 C C . ASN A 1 97 ? 0.863 -14.145 6.320 1.00 51.88 97 ASN A C 1
ATOM 808 O O . ASN A 1 97 ? -0.037 -13.801 7.085 1.00 51.88 97 ASN A O 1
ATOM 812 N N . GLU A 1 98 ? 2.119 -13.719 6.464 1.00 53.12 98 GLU A N 1
ATOM 813 C CA . GLU A 1 98 ? 2.532 -12.766 7.502 1.00 53.12 98 GLU A CA 1
ATOM 814 C C . GLU A 1 98 ? 1.836 -11.407 7.304 1.00 53.12 98 GLU A C 1
ATOM 816 O O . GLU A 1 98 ? 1.255 -10.852 8.240 1.00 53.12 98 GLU A O 1
ATOM 821 N N . ASN A 1 99 ? 1.782 -10.915 6.061 1.00 54.47 99 ASN A N 1
ATOM 822 C CA . ASN A 1 99 ? 1.065 -9.687 5.713 1.00 54.47 99 ASN A CA 1
ATOM 823 C C . ASN A 1 99 ? -0.446 -9.809 5.964 1.00 54.47 99 ASN A C 1
ATOM 825 O O . ASN A 1 99 ? -1.024 -8.937 6.614 1.00 54.47 99 ASN A O 1
ATOM 829 N N . ARG A 1 100 ? -1.077 -10.919 5.550 1.00 58.53 100 ARG A N 1
ATOM 830 C CA . ARG A 1 100 ? -2.493 -11.210 5.848 1.00 58.53 100 ARG A CA 1
ATOM 831 C C . ARG A 1 100 ? -2.759 -11.272 7.351 1.00 58.53 100 ARG A C 1
ATOM 833 O O . ARG A 1 100 ? -3.772 -10.762 7.821 1.00 58.53 100 ARG A O 1
ATOM 840 N N . ARG A 1 101 ? -1.855 -11.879 8.124 1.00 57.25 101 ARG A N 1
ATOM 841 C CA . ARG A 1 101 ? -1.979 -11.998 9.582 1.00 57.25 101 ARG A CA 1
ATOM 842 C C . ARG A 1 101 ? -1.861 -10.633 10.265 1.00 57.25 101 ARG A C 1
ATOM 844 O O . ARG A 1 101 ? -2.601 -10.377 11.213 1.00 57.25 101 ARG A O 1
ATOM 851 N N . ASN A 1 102 ? -0.986 -9.756 9.779 1.00 60.25 102 ASN A N 1
ATOM 852 C CA . ASN A 1 102 ? -0.844 -8.396 10.301 1.00 60.25 102 ASN A CA 1
ATOM 853 C C . ASN A 1 102 ? -2.040 -7.504 9.928 1.00 60.25 102 ASN A C 1
ATOM 855 O O . ASN A 1 102 ? -2.575 -6.823 10.800 1.00 60.25 102 ASN A O 1
ATOM 859 N N . GLU A 1 103 ? -2.545 -7.590 8.695 1.00 64.12 103 GLU A N 1
ATOM 860 C CA . GLU A 1 103 ? -3.751 -6.865 8.264 1.00 64.12 103 GLU A CA 1
ATOM 861 C C . GLU A 1 103 ? -5.000 -7.334 9.027 1.00 64.12 103 GLU A C 1
ATOM 863 O O . GLU A 1 103 ? -5.817 -6.523 9.462 1.00 64.12 103 GLU A O 1
ATOM 868 N N . MET A 1 104 ? -5.130 -8.642 9.273 1.00 64.44 104 MET A N 1
ATOM 869 C CA . MET A 1 104 ? -6.238 -9.183 10.062 1.00 64.44 104 MET A CA 1
ATOM 870 C C . MET A 1 104 ? -6.196 -8.677 11.509 1.00 64.44 104 MET A C 1
ATOM 872 O O . MET A 1 104 ? -7.233 -8.293 12.048 1.00 64.44 104 MET A O 1
ATOM 876 N N . LYS A 1 105 ? -5.005 -8.589 12.117 1.00 66.00 105 LYS A N 1
ATOM 877 C CA . LYS A 1 105 ? -4.828 -7.980 13.446 1.00 66.00 105 LYS A CA 1
ATOM 878 C C . LYS A 1 105 ? -5.221 -6.503 13.443 1.00 66.00 105 LYS A C 1
ATOM 880 O O . LYS A 1 105 ? -5.991 -6.091 14.309 1.00 66.00 105 LYS A O 1
ATOM 885 N N . ASP A 1 106 ? -4.759 -5.722 12.470 1.00 68.88 106 ASP A N 1
ATOM 886 C CA . ASP A 1 106 ? -5.081 -4.293 12.372 1.00 68.88 106 ASP A CA 1
ATOM 887 C C . ASP A 1 106 ? -6.584 -4.056 12.145 1.00 68.88 106 ASP A C 1
ATOM 889 O O . ASP A 1 106 ? -7.181 -3.193 12.797 1.00 68.88 106 ASP A O 1
ATOM 893 N N . ASN A 1 107 ? -7.233 -4.892 11.330 1.00 66.81 107 ASN A N 1
ATOM 894 C CA . ASN A 1 107 ? -8.679 -4.857 11.116 1.00 66.81 107 ASN A CA 1
ATOM 895 C C . ASN A 1 107 ? -9.464 -5.243 12.374 1.00 66.81 107 ASN A C 1
ATOM 897 O O . ASN A 1 107 ? -10.433 -4.566 12.711 1.00 66.81 107 ASN A O 1
ATOM 901 N N . ILE A 1 108 ? -9.045 -6.274 13.115 1.00 72.12 108 ILE A N 1
ATOM 902 C CA . ILE A 1 108 ? -9.667 -6.640 14.399 1.00 72.12 108 ILE A CA 1
ATOM 903 C C . ILE A 1 108 ? -9.559 -5.482 15.396 1.00 72.12 108 ILE A C 1
ATOM 905 O O . ILE A 1 108 ? -10.537 -5.145 16.069 1.00 72.12 108 ILE A O 1
ATOM 909 N N . ILE A 1 109 ? -8.402 -4.819 15.463 1.00 72.69 109 ILE A N 1
ATOM 910 C CA . ILE A 1 109 ? -8.183 -3.656 16.332 1.00 72.69 109 ILE A CA 1
ATOM 911 C C . ILE A 1 109 ? -9.092 -2.494 15.924 1.00 72.69 109 ILE A C 1
ATOM 913 O O . ILE A 1 109 ? -9.689 -1.843 16.786 1.00 72.69 109 ILE A O 1
ATOM 917 N N . ALA A 1 110 ? -9.197 -2.221 14.625 1.00 72.31 110 ALA A N 1
ATOM 918 C CA . ALA A 1 110 ? -10.026 -1.147 14.103 1.00 72.31 110 ALA A CA 1
ATOM 919 C C . ALA A 1 110 ? -11.517 -1.415 14.356 1.00 72.31 110 ALA A C 1
ATOM 921 O O . ALA A 1 110 ? -12.192 -0.561 14.931 1.00 72.31 110 ALA A O 1
ATOM 922 N N . VAL A 1 111 ? -12.009 -2.622 14.049 1.00 74.81 111 VAL A N 1
ATOM 923 C CA . VAL A 1 111 ? -13.387 -3.039 14.352 1.00 74.81 111 VAL A CA 1
ATOM 924 C C . VAL A 1 111 ? -13.664 -2.921 15.850 1.00 74.81 111 VAL A C 1
ATOM 926 O O . VAL A 1 111 ? -14.656 -2.312 16.2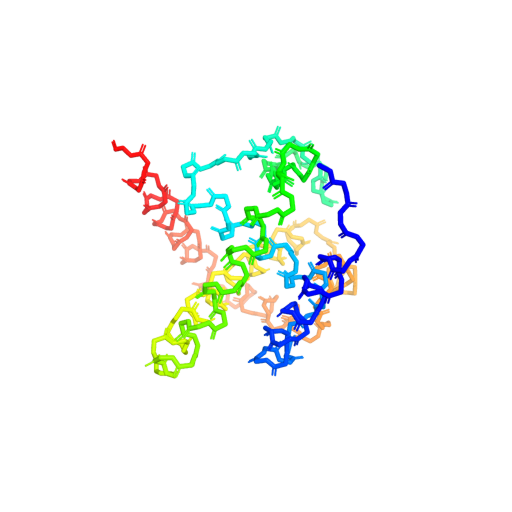36 1.00 74.81 111 VAL A O 1
ATOM 929 N N . SER A 1 112 ? -12.762 -3.408 16.708 1.00 72.12 112 SER A N 1
ATOM 930 C CA . SER A 1 112 ? -12.926 -3.337 18.168 1.00 72.12 112 SER A CA 1
ATOM 931 C C . SER A 1 112 ? -13.076 -1.899 18.669 1.00 72.12 112 SER A C 1
ATOM 933 O O . SER A 1 112 ? -13.958 -1.607 19.476 1.00 72.12 112 SER A O 1
ATOM 935 N N . LYS A 1 113 ? -12.249 -0.971 18.170 1.00 72.81 113 LYS A N 1
ATOM 936 C CA . LYS A 1 113 ? -12.346 0.455 18.524 1.00 72.81 113 LYS A CA 1
ATOM 937 C C . LYS A 1 113 ? -13.676 1.064 18.089 1.00 72.81 113 LYS A C 1
ATOM 939 O O . LYS A 1 113 ? -14.262 1.829 18.849 1.00 72.81 113 LYS A O 1
ATOM 944 N N . LEU A 1 114 ? -14.135 0.736 16.882 1.00 73.81 114 LEU A N 1
ATOM 945 C CA . LEU A 1 114 ? -15.366 1.285 16.321 1.00 73.81 114 LEU A CA 1
ATOM 946 C C . LEU A 1 114 ? -16.631 0.699 16.974 1.00 73.81 114 LEU A C 1
ATOM 948 O O . LEU A 1 114 ? -17.620 1.401 17.165 1.00 73.81 114 LEU A O 1
ATOM 952 N N . VAL A 1 115 ? -16.593 -0.570 17.385 1.00 74.25 115 VAL A N 1
ATOM 953 C CA . VAL A 1 115 ? -17.661 -1.179 18.190 1.00 74.25 115 VAL A CA 1
ATOM 954 C C . VAL A 1 115 ? -17.760 -0.484 19.554 1.00 74.25 115 VAL A C 1
ATOM 956 O O . VAL A 1 115 ? -18.861 -0.153 19.991 1.00 74.25 115 VAL A O 1
ATOM 959 N N . LEU A 1 116 ? -16.625 -0.203 20.209 1.00 71.44 116 LEU A N 1
ATOM 960 C CA . LEU A 1 116 ? -16.583 0.476 21.514 1.00 71.44 116 LEU A CA 1
ATOM 961 C C . LEU A 1 116 ? -17.052 1.940 21.472 1.00 71.44 116 LEU A C 1
ATOM 963 O O . LEU A 1 116 ? -17.419 2.492 22.507 1.00 71.44 116 LEU A O 1
ATOM 967 N N . SER A 1 117 ? -17.067 2.571 20.300 1.00 71.25 117 SER A N 1
ATOM 968 C CA . SER A 1 117 ? -17.600 3.923 20.100 1.00 71.25 117 SER A CA 1
ATOM 969 C C . SER A 1 117 ? -19.062 3.948 19.636 1.00 71.25 117 SER A C 1
ATOM 971 O O . SER A 1 117 ? -19.543 4.990 19.187 1.00 71.25 117 SER A O 1
ATOM 973 N N . ASN A 1 118 ? -19.783 2.828 19.780 1.00 76.69 118 ASN A N 1
ATOM 974 C CA . ASN A 1 118 ? -21.198 2.669 19.428 1.00 76.69 118 ASN A CA 1
ATOM 975 C C . ASN A 1 118 ? -21.524 2.887 17.939 1.00 76.69 118 ASN A C 1
ATOM 977 O O . ASN A 1 118 ? -22.646 3.272 17.603 1.00 76.69 118 ASN A O 1
ATOM 981 N N . LYS A 1 119 ? -20.580 2.614 17.032 1.00 77.00 119 LYS A N 1
ATOM 982 C CA . LYS A 1 119 ? -20.871 2.609 15.593 1.00 77.00 119 LYS A CA 1
ATOM 983 C C . LYS A 1 119 ? -21.658 1.368 15.180 1.00 77.00 119 LYS A C 1
ATOM 985 O O . LYS A 1 119 ? -21.518 0.288 15.764 1.00 77.00 119 LYS A O 1
ATOM 990 N N . THR A 1 120 ? -22.523 1.536 14.185 1.00 85.88 120 THR A N 1
ATOM 991 C CA . THR A 1 120 ? -23.299 0.432 13.608 1.00 85.88 120 THR A CA 1
ATOM 992 C C . THR A 1 120 ? -22.399 -0.481 12.779 1.00 85.88 120 THR A C 1
ATOM 994 O O . THR A 1 120 ? -21.342 -0.072 12.307 1.00 85.88 120 THR A O 1
ATOM 997 N N . VAL A 1 121 ? -22.812 -1.736 12.601 1.00 80.06 121 VAL A N 1
ATOM 998 C CA . VAL A 1 121 ? -22.063 -2.727 11.809 1.00 80.06 121 VAL A CA 1
ATOM 999 C C . VAL A 1 121 ? -21.810 -2.216 10.388 1.00 80.06 121 VAL A C 1
ATOM 1001 O O . VAL A 1 121 ? -20.695 -2.345 9.890 1.00 80.06 121 VAL A O 1
ATOM 1004 N N . ASP A 1 122 ? -22.809 -1.576 9.781 1.00 77.12 122 ASP A N 1
ATOM 1005 C CA . ASP A 1 122 ? -22.725 -1.053 8.418 1.00 77.12 122 ASP A CA 1
ATOM 1006 C C . ASP A 1 122 ? -21.736 0.116 8.302 1.00 77.12 122 ASP A C 1
ATOM 1008 O O . ASP A 1 122 ? -20.907 0.122 7.396 1.00 77.12 122 ASP A O 1
ATOM 1012 N N . GLU A 1 123 ? -21.732 1.054 9.260 1.00 75.81 123 GLU A N 1
ATOM 1013 C CA . GLU A 1 123 ? -20.747 2.150 9.293 1.00 75.81 123 GLU A CA 1
ATOM 1014 C C . GLU A 1 123 ? -19.309 1.628 9.432 1.00 75.81 123 GLU A C 1
ATOM 1016 O O . GLU A 1 123 ? -18.379 2.183 8.851 1.00 75.81 123 GLU A O 1
ATOM 1021 N N . ILE A 1 124 ? -19.112 0.562 10.212 1.00 77.06 124 ILE A N 1
ATOM 1022 C CA . ILE A 1 124 ? -17.796 -0.060 10.417 1.00 77.06 124 ILE A CA 1
ATOM 1023 C C . ILE A 1 124 ? -17.346 -0.794 9.156 1.00 77.06 124 ILE A C 1
ATOM 1025 O O . ILE A 1 124 ? -16.188 -0.679 8.751 1.00 77.06 124 ILE A O 1
ATOM 1029 N N . ALA A 1 125 ? -18.261 -1.544 8.543 1.00 73.25 125 ALA A N 1
ATOM 1030 C CA . ALA A 1 125 ? -18.017 -2.276 7.312 1.00 73.25 125 ALA A CA 1
ATOM 1031 C C . ALA A 1 125 ? -17.636 -1.325 6.175 1.00 73.25 125 ALA A C 1
ATOM 1033 O O . ALA A 1 125 ? -16.670 -1.582 5.460 1.00 73.25 125 ALA A O 1
ATOM 1034 N N . GLU A 1 126 ? -18.328 -0.191 6.063 1.00 74.88 126 GLU A N 1
ATOM 1035 C CA . GLU A 1 126 ? -18.012 0.853 5.092 1.00 74.88 126 GLU A CA 1
ATOM 1036 C C . GLU A 1 126 ? -16.657 1.516 5.386 1.00 74.88 126 GLU A C 1
ATOM 1038 O O . GLU A 1 126 ? -15.812 1.600 4.494 1.00 74.88 126 GLU A O 1
ATOM 1043 N N . ALA A 1 127 ? -16.402 1.916 6.638 1.00 71.94 127 ALA A N 1
ATOM 1044 C CA . ALA A 1 127 ? -15.177 2.620 7.024 1.00 71.94 127 ALA A CA 1
ATOM 1045 C C . ALA A 1 127 ? -13.903 1.781 6.839 1.00 71.94 127 ALA A C 1
ATOM 1047 O O . ALA A 1 127 ? -12.863 2.308 6.447 1.00 71.94 127 ALA A O 1
ATOM 1048 N N . LEU A 1 128 ? -13.975 0.478 7.116 1.00 75.00 128 LEU A N 1
ATOM 1049 C CA . LEU A 1 128 ? -12.852 -0.452 6.940 1.00 75.00 128 LEU A CA 1
ATOM 1050 C C . LEU A 1 128 ? -12.888 -1.160 5.586 1.00 75.00 128 LEU A C 1
ATOM 1052 O O . LEU A 1 128 ? -11.973 -1.906 5.244 1.00 75.00 128 LEU A O 1
ATOM 1056 N N . ALA A 1 129 ? -13.943 -0.909 4.811 1.00 76.75 129 ALA A N 1
ATOM 1057 C CA . ALA A 1 129 ? -14.230 -1.557 3.548 1.00 76.75 129 ALA A CA 1
ATOM 1058 C C . ALA A 1 129 ? -14.072 -3.090 3.616 1.00 76.75 129 ALA A C 1
ATOM 1060 O O . ALA A 1 129 ? -13.443 -3.722 2.761 1.00 76.75 129 ALA A O 1
ATOM 1061 N N . VAL A 1 130 ? -14.674 -3.654 4.662 1.00 77.12 130 VAL A N 1
ATOM 1062 C CA . VAL A 1 130 ? -14.827 -5.086 4.941 1.00 77.12 130 VAL A CA 1
ATOM 1063 C C . VAL A 1 130 ? -16.309 -5.460 4.856 1.00 77.12 130 VAL A C 1
ATOM 1065 O O . VAL A 1 130 ? -17.175 -4.594 4.766 1.00 77.12 130 VAL A O 1
ATOM 1068 N N . SER A 1 131 ? -16.637 -6.752 4.881 1.00 75.25 131 SER A N 1
ATOM 1069 C CA . SER A 1 131 ? -18.046 -7.165 4.878 1.00 75.25 131 SER A CA 1
ATOM 1070 C C . SER A 1 131 ? -18.723 -6.900 6.238 1.00 75.25 131 SER A C 1
ATOM 1072 O O . SER A 1 131 ? -18.085 -7.081 7.278 1.00 75.25 131 SER A O 1
ATOM 1074 N N . PRO A 1 132 ? -20.026 -6.556 6.270 1.00 75.12 132 PRO A N 1
ATOM 1075 C CA . PRO A 1 132 ? -20.798 -6.465 7.515 1.00 75.12 132 PRO A CA 1
ATOM 1076 C C . PRO A 1 132 ? -20.725 -7.745 8.356 1.00 75.12 132 PRO A C 1
ATOM 1078 O O . PRO A 1 132 ? -20.542 -7.689 9.567 1.00 75.12 132 PRO A O 1
ATOM 1081 N N . THR A 1 133 ? -20.749 -8.911 7.709 1.00 76.69 133 THR A N 1
ATOM 1082 C CA . THR A 1 133 ? -20.618 -10.217 8.371 1.00 76.69 133 THR A CA 1
ATOM 1083 C C . THR A 1 133 ? -19.279 -10.381 9.096 1.00 76.69 133 THR A C 1
ATOM 1085 O O . THR A 1 133 ? -19.232 -10.930 10.193 1.00 76.69 133 THR A O 1
ATOM 1088 N N . TYR A 1 134 ? -18.180 -9.876 8.528 1.00 75.56 134 TYR A N 1
ATOM 1089 C CA . TYR A 1 134 ? -16.870 -9.886 9.189 1.00 75.56 134 TYR A CA 1
ATOM 1090 C C . TYR A 1 134 ? -16.878 -9.041 10.471 1.00 75.56 134 TYR A C 1
ATOM 1092 O O . TYR A 1 134 ? -16.340 -9.451 11.500 1.00 75.56 134 TYR A O 1
ATOM 1100 N N . VAL A 1 135 ? -17.550 -7.889 10.433 1.00 77.94 135 VAL A N 1
ATOM 1101 C CA . VAL A 1 135 ? -17.729 -7.014 11.597 1.00 77.94 135 VAL A CA 1
ATOM 1102 C C . VAL A 1 135 ? -18.604 -7.676 12.664 1.00 77.94 135 VAL A C 1
ATOM 1104 O O . VAL A 1 135 ? -18.274 -7.596 13.847 1.00 77.94 135 VAL A O 1
ATOM 1107 N N . GLU A 1 136 ? -19.689 -8.351 12.274 1.00 80.50 136 GLU A N 1
ATOM 1108 C CA . GLU A 1 136 ? -20.554 -9.091 13.204 1.00 80.50 136 GLU A CA 1
ATOM 1109 C C . GLU A 1 136 ? -19.817 -10.229 13.907 1.00 80.50 136 GLU A C 1
ATOM 1111 O O . GLU A 1 136 ? -19.960 -10.371 15.120 1.00 80.50 136 GLU A O 1
ATOM 1116 N N . ASN A 1 137 ? -18.985 -10.981 13.184 1.00 75.62 137 ASN A N 1
ATOM 1117 C CA . ASN A 1 137 ? -18.190 -12.065 13.762 1.00 75.62 137 ASN A CA 1
ATOM 1118 C C . ASN A 1 137 ? -17.217 -11.542 14.827 1.00 75.62 137 ASN A C 1
ATOM 1120 O O . ASN A 1 137 ? -17.192 -12.055 15.943 1.00 75.62 137 ASN A O 1
ATOM 1124 N N . ILE A 1 138 ? -16.484 -10.464 14.530 1.00 74.81 138 ILE A N 1
ATOM 1125 C CA . ILE A 1 138 ? -15.580 -9.840 15.509 1.00 74.81 138 ILE A CA 1
ATOM 1126 C C . ILE A 1 138 ? -16.373 -9.273 16.692 1.00 74.81 138 ILE A C 1
ATOM 1128 O O . ILE A 1 138 ? -15.969 -9.404 17.846 1.00 74.81 138 ILE A O 1
ATOM 1132 N N . LYS A 1 139 ? -17.528 -8.651 16.437 1.00 76.31 139 LYS A N 1
ATOM 1133 C CA . LYS A 1 139 ? -18.393 -8.113 17.493 1.00 76.31 139 LYS A CA 1
ATOM 1134 C C . LYS A 1 139 ? -18.936 -9.217 18.408 1.00 76.31 139 LYS A C 1
ATOM 1136 O O . LYS A 1 139 ? -18.998 -9.002 19.617 1.00 76.31 139 LYS A O 1
ATOM 1141 N N . ALA A 1 140 ? -19.296 -10.376 17.862 1.00 76.94 140 ALA A N 1
ATOM 1142 C CA . ALA A 1 140 ? -19.710 -11.546 18.631 1.00 76.94 140 ALA A CA 1
ATOM 1143 C C . ALA A 1 140 ? -18.557 -12.084 19.497 1.00 76.94 140 ALA A C 1
ATOM 1145 O O . ALA A 1 140 ? -18.740 -12.261 20.700 1.00 76.94 140 ALA A O 1
ATOM 1146 N N . GLU A 1 141 ? -17.350 -12.216 18.935 1.00 69.50 141 GLU A N 1
ATOM 1147 C CA . GLU A 1 141 ? -16.147 -12.627 19.681 1.00 69.50 141 GLU A CA 1
ATOM 1148 C C . GLU A 1 141 ? -15.779 -11.656 20.820 1.00 69.50 141 GLU A C 1
ATOM 1150 O O . GLU A 1 141 ? -15.292 -12.072 21.875 1.00 69.50 141 GLU A O 1
ATOM 1155 N N . LEU A 1 142 ? -16.027 -10.354 20.640 1.00 67.81 142 LEU A N 1
ATOM 1156 C CA . LEU A 1 142 ? -15.826 -9.336 21.678 1.00 67.81 142 LEU A CA 1
ATOM 1157 C C . LEU A 1 142 ? -16.872 -9.423 22.802 1.00 67.81 142 LEU A C 1
ATOM 1159 O O . LEU A 1 142 ? -16.549 -9.150 23.959 1.00 67.81 142 LEU A O 1
ATOM 1163 N N . LEU A 1 143 ? -18.117 -9.787 22.474 1.00 65.56 143 LEU A N 1
ATOM 1164 C CA . LEU A 1 143 ? -19.236 -9.874 23.419 1.00 65.56 143 LEU A CA 1
ATOM 1165 C C . LEU A 1 143 ? -19.252 -11.183 24.222 1.00 65.56 143 LEU A C 1
ATOM 1167 O O . LEU A 1 143 ? -19.761 -11.188 25.342 1.00 65.56 143 LEU A O 1
ATOM 1171 N N . GLU A 1 144 ? -18.631 -12.259 23.729 1.00 66.12 144 GLU A N 1
ATOM 1172 C CA . GLU A 1 144 ? -18.466 -13.532 24.457 1.00 66.12 144 GLU A CA 1
ATOM 1173 C C . GLU A 1 144 ? -17.427 -13.479 25.607 1.00 66.12 144 GLU A C 1
ATOM 1175 O O . GLU A 1 144 ? -16.989 -14.501 26.139 1.00 66.12 144 GLU A O 1
ATOM 1180 N N . GLY A 1 145 ? -17.047 -12.279 26.062 1.00 50.56 145 GLY A N 1
ATOM 1181 C CA . GLY A 1 145 ? -16.517 -12.030 27.410 1.00 50.56 145 GLY A CA 1
ATOM 1182 C C . GLY A 1 145 ? -15.102 -12.535 27.718 1.00 50.56 145 GLY A C 1
ATOM 1183 O O . GLY A 1 145 ? -14.557 -12.181 28.758 1.00 50.56 145 GLY A O 1
ATOM 1184 N N . THR A 1 146 ? -14.470 -13.301 26.828 1.00 48.75 146 THR A N 1
ATOM 1185 C CA . THR A 1 146 ? -13.162 -13.938 27.096 1.00 48.75 146 THR A CA 1
ATOM 1186 C C . THR A 1 146 ? -12.007 -13.287 26.317 1.00 48.75 146 THR A C 1
ATOM 1188 O O . THR A 1 146 ? -10.838 -13.588 26.551 1.00 48.75 146 THR A O 1
ATOM 1191 N N . SER A 1 147 ? -12.311 -12.371 25.390 1.00 55.88 147 SER A N 1
ATOM 1192 C CA . SER A 1 147 ? -11.354 -11.920 24.371 1.00 55.88 147 SER A CA 1
ATOM 1193 C C . SER A 1 147 ? -10.786 -10.514 24.592 1.00 55.88 147 SER A C 1
ATOM 1195 O O . SER A 1 147 ? -9.698 -10.235 24.111 1.00 55.88 147 SER A O 1
ATOM 1197 N N . LEU A 1 148 ? -11.427 -9.619 25.358 1.00 51.31 148 LEU A N 1
ATOM 1198 C CA . LEU A 1 148 ? -10.946 -8.229 25.456 1.00 51.31 148 LEU A CA 1
ATOM 1199 C C . LEU A 1 148 ? -9.588 -8.111 26.173 1.00 51.31 148 LEU A C 1
ATOM 1201 O O . LEU A 1 148 ? -8.692 -7.434 25.677 1.00 51.31 148 LEU A O 1
ATOM 1205 N N . GLU A 1 149 ? -9.401 -8.805 27.300 1.00 54.84 149 GLU A N 1
ATOM 1206 C CA . GLU A 1 149 ? -8.114 -8.838 28.018 1.00 54.84 149 GLU A CA 1
ATOM 1207 C C . GLU A 1 149 ? -7.044 -9.614 27.242 1.00 54.84 149 GLU A C 1
ATOM 1209 O O . GLU A 1 149 ? -5.875 -9.228 27.237 1.00 54.84 149 GLU A O 1
ATOM 1214 N N . LYS A 1 150 ? -7.440 -10.680 26.535 1.00 60.75 150 LYS A N 1
ATOM 1215 C CA . LYS A 1 150 ? -6.540 -11.469 25.687 1.00 60.75 150 LYS A CA 1
ATOM 1216 C C . LYS A 1 150 ? -6.060 -10.653 24.484 1.00 60.75 150 LYS A C 1
ATOM 1218 O O . LYS A 1 150 ? -4.860 -10.578 24.255 1.00 60.75 150 LYS A O 1
ATOM 1223 N N . LEU A 1 151 ? -6.968 -9.959 23.800 1.00 54.50 151 LEU A N 1
ATOM 1224 C CA . LEU A 1 151 ? -6.666 -9.038 22.706 1.00 54.50 151 LEU A CA 1
ATOM 1225 C C . LEU A 1 151 ? -5.832 -7.852 23.189 1.00 54.50 151 LEU A C 1
ATOM 1227 O O . LEU A 1 151 ? -4.890 -7.466 22.512 1.00 54.50 151 LEU A O 1
ATOM 1231 N N . GLN A 1 152 ? -6.113 -7.287 24.368 1.00 55.19 152 GLN A N 1
ATOM 1232 C CA . GLN A 1 152 ? -5.288 -6.222 24.950 1.00 55.19 152 GLN A CA 1
ATOM 1233 C C . GLN A 1 152 ? -3.871 -6.701 25.292 1.00 55.19 152 GLN A C 1
ATOM 1235 O O . GLN A 1 152 ? -2.910 -5.959 25.084 1.00 55.19 152 GLN A O 1
ATOM 1240 N N . LYS A 1 153 ? -3.730 -7.936 25.784 1.00 62.22 153 LYS A N 1
ATOM 1241 C CA . LYS A 1 153 ? -2.436 -8.557 26.085 1.00 62.22 153 LYS A CA 1
ATOM 1242 C C . LYS A 1 153 ? -1.648 -8.884 24.812 1.00 62.22 153 LYS A C 1
ATOM 1244 O O . LYS A 1 153 ? -0.477 -8.524 24.732 1.00 62.22 153 LYS A O 1
ATOM 1249 N N . GLU A 1 154 ? -2.294 -9.460 23.801 1.00 56.97 154 GLU A N 1
ATOM 1250 C CA . GLU A 1 154 ? -1.697 -9.711 22.480 1.00 56.97 154 GLU A CA 1
ATOM 1251 C C . GLU A 1 154 ? -1.312 -8.395 21.778 1.00 56.97 154 GLU A C 1
ATOM 1253 O O . GLU A 1 154 ? -0.257 -8.303 21.152 1.00 56.97 154 GLU A O 1
ATOM 1258 N N . LEU A 1 155 ? -2.103 -7.329 21.952 1.00 55.75 155 LEU A N 1
ATOM 1259 C CA . LEU A 1 155 ? -1.789 -5.984 21.463 1.00 55.75 155 LEU A CA 1
ATOM 1260 C C . LEU A 1 155 ? -0.566 -5.378 22.168 1.00 55.75 155 LEU A C 1
ATOM 1262 O O . LEU A 1 155 ? 0.225 -4.672 21.540 1.00 55.75 155 LEU A O 1
ATOM 1266 N N . ALA A 1 156 ? -0.421 -5.614 23.473 1.00 63.44 156 ALA A N 1
ATOM 1267 C CA . ALA A 1 156 ? 0.723 -5.148 24.250 1.00 63.44 156 ALA A CA 1
ATOM 1268 C C . ALA A 1 156 ? 2.010 -5.893 23.863 1.00 63.44 156 ALA A C 1
ATOM 1270 O O . ALA A 1 156 ? 3.047 -5.253 23.699 1.00 63.44 156 ALA A O 1
ATOM 1271 N N . GLU A 1 157 ? 1.939 -7.209 23.645 1.00 57.78 157 GLU A N 1
ATOM 1272 C CA . GLU A 1 157 ? 3.057 -8.003 23.118 1.00 57.78 157 GLU A CA 1
ATOM 1273 C C . GLU A 1 157 ? 3.440 -7.580 21.697 1.00 57.78 157 GLU A C 1
ATOM 1275 O O . GLU A 1 157 ? 4.617 -7.352 21.429 1.00 57.78 157 GLU A O 1
ATOM 1280 N N . TYR A 1 158 ? 2.467 -7.366 20.807 1.00 52.72 158 TYR A N 1
ATOM 1281 C CA . TYR A 1 158 ? 2.730 -6.918 19.436 1.00 52.72 158 TYR A CA 1
ATOM 1282 C C . TYR A 1 158 ? 3.397 -5.535 19.380 1.00 52.72 158 TYR A C 1
ATOM 1284 O O . TYR A 1 158 ? 4.335 -5.319 18.614 1.00 52.72 158 TYR A O 1
ATOM 1292 N N . LYS A 1 159 ? 2.968 -4.594 20.233 1.00 56.31 159 LYS A N 1
ATOM 1293 C CA . LYS A 1 159 ? 3.625 -3.282 20.359 1.00 56.31 159 LYS A CA 1
ATOM 1294 C C . LYS A 1 159 ? 5.048 -3.376 20.902 1.00 56.31 159 LYS A C 1
ATOM 1296 O O . LYS A 1 159 ? 5.855 -2.519 20.563 1.00 56.31 159 LYS A O 1
ATOM 1301 N N . LYS A 1 160 ? 5.335 -4.376 21.738 1.00 58.94 160 LYS A N 1
ATOM 1302 C CA . LYS A 1 160 ? 6.664 -4.609 22.307 1.00 58.94 160 LYS A CA 1
ATOM 1303 C C . LYS A 1 160 ? 7.619 -5.186 21.260 1.00 58.94 160 LYS A C 1
ATOM 1305 O O . LYS A 1 160 ? 8.677 -4.617 21.049 1.00 58.94 160 LYS A O 1
ATOM 1310 N N . ILE A 1 161 ? 7.179 -6.201 20.513 1.00 49.19 161 ILE A N 1
ATOM 1311 C CA . ILE A 1 161 ? 7.946 -6.790 19.399 1.00 49.19 161 ILE A CA 1
ATOM 1312 C C . ILE A 1 161 ? 8.295 -5.718 18.353 1.00 49.19 161 ILE A C 1
ATOM 1314 O O . ILE A 1 161 ? 9.438 -5.601 17.935 1.00 49.19 161 ILE A O 1
ATOM 1318 N N . ARG A 1 162 ? 7.337 -4.852 18.001 1.00 44.44 162 ARG A N 1
ATOM 1319 C CA . ARG A 1 162 ? 7.556 -3.766 17.031 1.00 44.44 162 ARG A CA 1
ATOM 1320 C C . ARG A 1 162 ? 8.428 -2.612 17.558 1.00 44.44 162 ARG A C 1
ATOM 1322 O O . ARG A 1 162 ? 8.869 -1.784 16.765 1.00 44.44 162 ARG A O 1
ATOM 1329 N N . ALA A 1 163 ? 8.612 -2.504 18.874 1.00 49.72 163 ALA A N 1
ATOM 1330 C CA . ALA A 1 163 ? 9.500 -1.517 19.488 1.00 49.72 163 ALA A CA 1
ATOM 1331 C C . ALA A 1 163 ? 10.947 -2.027 19.564 1.00 49.72 163 ALA A C 1
ATOM 1333 O O . ALA A 1 163 ? 11.862 -1.226 19.403 1.00 49.72 163 ALA A O 1
ATOM 1334 N N . ASP A 1 164 ? 11.131 -3.338 19.737 1.00 43.00 164 ASP A N 1
ATOM 1335 C CA . ASP A 1 164 ? 12.445 -3.986 19.814 1.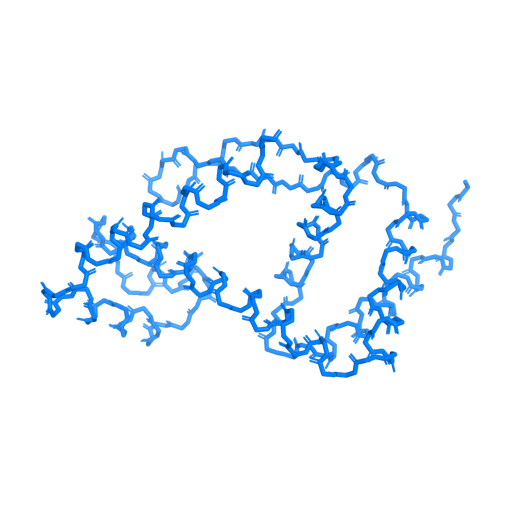00 43.00 164 ASP A CA 1
ATOM 1336 C C . ASP A 1 164 ? 13.114 -4.126 18.422 1.00 43.00 164 ASP A C 1
ATOM 1338 O O . ASP A 1 164 ? 14.334 -4.131 18.330 1.00 43.00 164 ASP A O 1
ATOM 1342 N N . ASP A 1 165 ? 12.345 -4.120 17.322 1.00 42.41 165 ASP A N 1
ATOM 1343 C CA . ASP A 1 165 ? 12.865 -4.039 15.935 1.00 42.41 165 ASP A CA 1
ATOM 1344 C C . ASP A 1 165 ? 13.388 -2.630 15.542 1.00 42.41 165 ASP A C 1
ATOM 1346 O O . ASP A 1 165 ? 13.778 -2.389 14.395 1.00 42.41 165 ASP A O 1
ATOM 1350 N N . HIS A 1 166 ? 13.357 -1.666 16.470 1.00 40.59 166 HIS A N 1
ATOM 1351 C CA . HIS A 1 166 ? 13.760 -0.269 16.263 1.00 40.59 166 HIS A CA 1
ATOM 1352 C C . HIS A 1 166 ? 14.898 0.209 17.194 1.00 40.59 166 HIS A C 1
ATOM 1354 O O . HIS A 1 166 ? 15.131 1.420 17.267 1.00 40.59 166 HIS A O 1
ATOM 1360 N N . GLU A 1 167 ? 15.623 -0.705 17.852 1.00 36.19 167 GLU A N 1
ATOM 1361 C CA . GLU A 1 167 ? 16.873 -0.429 18.596 1.00 36.19 167 GLU A CA 1
ATOM 1362 C C . GLU A 1 167 ? 18.107 -0.981 17.861 1.00 36.19 167 GLU A C 1
ATOM 1364 O O . GLU A 1 167 ? 19.121 -0.245 17.793 1.00 36.19 167 GLU A O 1
#

Radius of gyration: 18.37 Å; chains: 1; bounding box: 40×34×50 Å

Organism: NCBI:txid614648

pLDDT: mean 73.5, std 14.48, range [36.19, 96.5]

Sequence (167 aa):
MREHARIQRILSLLETIWQQQPDVRFNQLISNLQHMYSAQNEGYGKRKMKEQDFLGKEVDSSYLDFFYLEDVKWEAFLDSIVEKAKADPEATEESTNENRRNEMKDNIIAVSKLVLSNKTVDEIAEALAVSPTYVENIKAELLEGTSLEKLQKELAEYKKIRADDHE